Protein AF-A0A7V0QEF3-F1 (afdb_monomer)

Sequence (158 aa):
MNNSKVIFVVVLVLTLLVGGSVGYLIGERISSLPQKHFHFERQMQPGHNLRAKAARHLAGKAFQKRLQERQVKETKVFLRLLSKRCNLTPEQEKKVKEILQSKRNQVQEIREDIRRRMQLVKNQTLTEIANVLTEEQKEQFNELRKELVKRQKPKGYF

Nearest PDB structures (foldseek):
  6o35-assembly1_A  TM=5.313E-01  e=6.950E+00  synthetic construct

Foldseek 3Di:
DDPVVVVVVVVVVVCVLVVVVCVVVVPVPPPPDDDPDDDDDDPDDPDPPPVVVVVVVVVVVVVVVVVVVVLVVVLVVVLVVCCVVVVDDPVRSVVVSVVSVVVVVVSVVVVVVVVVVVVVVVVVVLVVVLVVDDPVVNVVSVVVVVVVVVVPPPPDPD

Solvent-accessible surface area (backbone atoms only — not comparable to full-atom values): 9419 Å² total; per-residue (Å²): 132,68,66,66,62,54,53,51,53,54,52,50,52,50,50,58,69,55,46,73,59,52,64,69,72,63,58,81,77,76,72,84,68,85,81,79,84,75,90,74,91,72,87,76,74,97,78,66,65,65,66,54,51,52,51,50,53,51,49,50,52,51,49,52,49,49,52,51,51,49,51,52,51,52,51,53,53,49,51,52,51,48,35,68,75,66,66,49,49,75,69,53,48,52,53,51,50,53,51,53,54,52,52,49,53,54,54,51,52,51,51,55,50,50,52,53,52,52,51,50,52,52,52,50,51,55,49,57,55,49,71,77,43,54,75,75,51,38,52,55,50,53,50,51,52,55,49,53,58,58,66,67,49,75,79,80,89,121

Secondary structure (DSSP, 8-state):
--HHHHHHHHHHHHHHHHGGGGGGTSGGGS--S------------TT-HHHHHHHHHHHHHHHHHHHHHHHHHHHHHHHHHHHHHHT--HHHHHHHHHHHHHHHHHHHHHHHHHHHHHHHHHHHHHHHHHHTS-HHHHHHHHHHHHHHHHHTSPP---

Mean predicted aligned error: 13.91 Å

Radius of gyration: 22.9 Å; Cα contacts (8 Å, |Δi|>4): 13; chains: 1; bounding box: 47×44×61 Å

Structure (mmCIF, N/CA/C/O backbone):
data_AF-A0A7V0QEF3-F1
#
_entry.id   AF-A0A7V0QEF3-F1
#
loop_
_atom_site.group_PDB
_atom_site.id
_atom_site.type_symbol
_atom_site.label_atom_id
_atom_site.label_alt_id
_atom_site.label_comp_id
_atom_site.label_asym_id
_atom_site.label_entity_id
_atom_site.label_seq_id
_atom_site.pdbx_PDB_ins_code
_atom_site.Cartn_x
_atom_site.Cartn_y
_atom_site.Cartn_z
_atom_site.occupancy
_atom_site.B_iso_or_equiv
_atom_site.auth_seq_id
_atom_site.auth_comp_id
_atom_site.auth_asym_id
_atom_site.auth_atom_id
_atom_site.pdbx_PDB_model_num
ATOM 1 N N . MET A 1 1 ? 9.347 -22.165 -30.326 1.00 46.75 1 MET A N 1
ATOM 2 C CA . MET A 1 1 ? 9.783 -21.258 -29.235 1.00 46.75 1 MET A CA 1
ATOM 3 C C . MET A 1 1 ? 8.716 -21.264 -28.153 1.00 46.75 1 MET A C 1
ATOM 5 O O . MET A 1 1 ? 7.544 -21.125 -28.462 1.00 46.75 1 MET A O 1
ATOM 9 N N . ASN A 1 2 ? 9.113 -21.559 -26.916 1.00 43.22 2 ASN A N 1
ATOM 10 C CA . ASN A 1 2 ? 8.234 -22.153 -25.907 1.00 43.22 2 ASN A CA 1
ATOM 11 C C . ASN A 1 2 ? 7.416 -21.096 -25.153 1.00 43.22 2 ASN A C 1
ATOM 13 O O . ASN A 1 2 ? 7.951 -20.409 -24.280 1.00 43.22 2 ASN A O 1
ATOM 17 N N . ASN A 1 3 ? 6.108 -21.043 -25.418 1.00 42.22 3 ASN A N 1
ATOM 18 C CA . ASN A 1 3 ? 5.143 -20.210 -24.687 1.00 42.22 3 ASN A CA 1
ATOM 19 C C . ASN A 1 3 ? 5.147 -20.482 -23.170 1.00 42.22 3 ASN A C 1
ATOM 21 O O . ASN A 1 3 ? 4.853 -19.585 -22.384 1.00 42.22 3 ASN A O 1
ATOM 25 N N . SER A 1 4 ? 5.579 -21.673 -22.733 1.00 49.28 4 SER A N 1
ATOM 26 C CA . SER A 1 4 ? 5.700 -22.004 -21.306 1.00 49.28 4 SER A CA 1
ATOM 27 C C . SER A 1 4 ? 6.726 -21.141 -20.567 1.00 49.28 4 SER A C 1
ATOM 29 O O . SER A 1 4 ? 6.501 -20.784 -19.414 1.00 49.28 4 SER A O 1
ATOM 31 N N . LYS A 1 5 ? 7.817 -20.725 -21.228 1.00 48.94 5 LYS A N 1
ATOM 32 C CA . LYS A 1 5 ? 8.838 -19.862 -20.611 1.00 48.94 5 LYS A CA 1
ATOM 33 C C . LYS A 1 5 ? 8.323 -18.433 -20.416 1.00 48.94 5 LYS A C 1
ATOM 35 O O . LYS A 1 5 ? 8.644 -17.803 -19.416 1.00 48.94 5 LYS A O 1
ATOM 40 N N . VAL A 1 6 ? 7.484 -17.946 -21.333 1.00 47.84 6 VAL A N 1
ATOM 41 C CA . VAL A 1 6 ? 6.867 -16.612 -21.244 1.00 47.84 6 VAL A CA 1
ATOM 42 C C . VAL A 1 6 ? 5.789 -16.586 -20.158 1.00 47.84 6 VAL A C 1
ATOM 44 O O . VAL A 1 6 ? 5.778 -15.672 -19.339 1.00 47.84 6 VAL A O 1
ATOM 47 N N . ILE A 1 7 ? 4.950 -17.625 -20.078 1.00 55.91 7 ILE A N 1
ATOM 48 C CA . ILE A 1 7 ? 3.926 -17.759 -19.029 1.00 55.91 7 ILE A CA 1
ATOM 49 C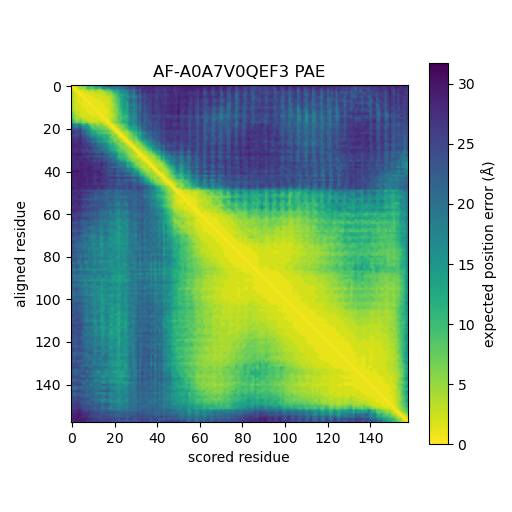 C . ILE A 1 7 ? 4.576 -17.837 -17.641 1.00 55.91 7 ILE A C 1
ATOM 51 O O . ILE A 1 7 ? 4.133 -17.152 -16.722 1.00 55.91 7 ILE A O 1
ATOM 55 N N . PHE A 1 8 ? 5.673 -18.586 -17.491 1.00 59.97 8 PHE A N 1
ATOM 56 C CA . PHE A 1 8 ? 6.381 -18.692 -16.213 1.00 59.97 8 PHE A CA 1
ATOM 57 C C . PHE A 1 8 ? 6.960 -17.346 -15.751 1.00 59.97 8 PHE A C 1
ATOM 59 O O . PHE A 1 8 ? 6.846 -16.990 -14.581 1.00 59.97 8 PHE A O 1
ATOM 66 N N . VAL A 1 9 ? 7.520 -16.553 -16.672 1.00 59.91 9 VAL A N 1
ATOM 67 C CA . VAL A 1 9 ? 8.040 -15.210 -16.364 1.00 59.91 9 VAL A CA 1
ATOM 68 C C . VAL A 1 9 ? 6.907 -14.242 -16.003 1.00 59.91 9 VAL A C 1
ATOM 70 O O . VAL A 1 9 ? 7.054 -13.464 -15.064 1.00 59.91 9 VAL A O 1
ATOM 73 N N . VAL A 1 10 ? 5.757 -14.314 -16.679 1.00 58.78 10 VAL A N 1
ATOM 74 C CA . VAL A 1 10 ? 4.583 -13.476 -16.371 1.00 58.78 10 VAL A CA 1
ATOM 75 C C . VAL A 1 10 ? 3.995 -13.817 -14.997 1.00 58.78 10 VAL A C 1
ATOM 77 O O . VAL A 1 10 ? 3.714 -12.908 -14.215 1.00 58.78 10 VAL A O 1
ATOM 80 N N . VAL A 1 11 ? 3.876 -15.105 -14.660 1.00 62.94 11 VAL A N 1
ATOM 81 C CA . VAL A 1 11 ? 3.389 -15.564 -13.348 1.00 62.94 11 VAL A CA 1
ATOM 82 C C . VAL A 1 11 ? 4.365 -15.196 -12.227 1.00 62.94 11 VAL A C 1
ATOM 84 O O . VAL A 1 11 ? 3.925 -14.741 -11.176 1.00 62.94 11 VAL A O 1
ATOM 87 N N . LEU A 1 12 ? 5.679 -15.307 -12.452 1.00 59.47 12 LEU A N 1
ATOM 88 C CA . LEU A 1 12 ? 6.709 -14.903 -11.485 1.00 59.47 12 LEU A CA 1
ATOM 89 C C . LEU A 1 12 ? 6.692 -13.386 -11.217 1.00 59.47 12 LEU A C 1
ATOM 91 O O . LEU A 1 12 ? 6.853 -12.933 -10.086 1.00 59.47 12 LEU A O 1
ATOM 95 N N . VAL A 1 13 ? 6.471 -12.577 -12.257 1.00 63.28 13 VAL A N 1
ATOM 96 C CA . VAL A 1 13 ? 6.348 -11.118 -12.118 1.00 63.28 13 VAL A CA 1
ATOM 97 C C . VAL A 1 13 ? 5.050 -10.748 -11.393 1.00 63.28 13 VAL A C 1
ATOM 99 O O . VAL A 1 13 ? 5.062 -9.864 -10.537 1.00 63.28 13 VAL A O 1
ATOM 102 N N . LEU A 1 14 ? 3.947 -11.456 -11.655 1.00 50.38 14 LEU A N 1
ATOM 103 C CA . LEU A 1 14 ? 2.681 -11.285 -10.934 1.00 50.38 14 LEU A CA 1
ATOM 104 C C . LEU A 1 14 ? 2.797 -11.670 -9.453 1.00 50.38 14 LEU A C 1
ATOM 106 O O . LEU A 1 14 ? 2.332 -10.919 -8.598 1.00 50.38 14 LEU A O 1
ATOM 110 N N . THR A 1 15 ? 3.468 -12.775 -9.121 1.00 54.72 15 THR A N 1
ATOM 111 C CA . THR A 1 15 ? 3.676 -13.184 -7.723 1.00 54.72 15 THR A CA 1
ATOM 112 C C . THR A 1 15 ? 4.646 -12.278 -6.976 1.00 54.72 15 THR A C 1
ATOM 114 O O . THR A 1 15 ? 4.460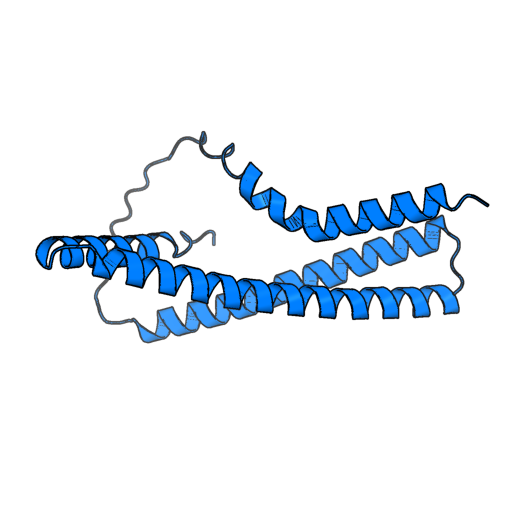 -12.084 -5.782 1.00 54.72 15 THR A O 1
ATOM 117 N N . LEU A 1 16 ? 5.614 -11.636 -7.635 1.00 54.09 16 LEU A N 1
ATOM 118 C CA . LEU A 1 16 ? 6.453 -10.608 -7.001 1.00 54.09 16 LEU A CA 1
ATOM 119 C C . LEU A 1 16 ? 5.715 -9.269 -6.812 1.00 54.09 16 LEU A C 1
ATOM 121 O O . LEU A 1 16 ? 5.934 -8.580 -5.815 1.00 54.09 16 LEU A O 1
ATOM 125 N N . LEU A 1 17 ? 4.798 -8.914 -7.719 1.00 48.84 17 LEU A N 1
ATOM 126 C CA . LEU A 1 17 ? 3.966 -7.709 -7.600 1.00 48.84 17 LEU A CA 1
ATOM 127 C C . LEU A 1 17 ? 2.880 -7.844 -6.522 1.00 48.84 17 LEU A C 1
ATOM 129 O O . LEU A 1 17 ? 2.588 -6.870 -5.824 1.00 48.84 17 LEU A O 1
ATOM 133 N N . VAL A 1 18 ? 2.328 -9.048 -6.351 1.00 52.09 18 VAL A N 1
ATOM 134 C CA . VAL A 1 18 ? 1.356 -9.382 -5.296 1.00 52.09 18 VAL A CA 1
ATOM 135 C C . VAL A 1 18 ? 2.059 -9.789 -3.987 1.00 52.09 18 VAL A C 1
ATOM 137 O O . VAL A 1 18 ? 1.566 -9.494 -2.900 1.00 52.09 18 VAL A O 1
ATOM 140 N N . GLY A 1 19 ? 3.259 -10.370 -4.055 1.00 40.59 19 GLY A N 1
ATOM 141 C CA . GLY A 1 19 ? 4.057 -10.857 -2.920 1.00 40.59 19 GLY A CA 1
ATOM 142 C C . GLY A 1 19 ? 4.593 -9.779 -1.972 1.00 40.59 19 GLY A C 1
ATOM 143 O O . GLY A 1 19 ? 4.999 -10.096 -0.856 1.00 40.59 19 GLY A O 1
ATOM 144 N N . GLY A 1 20 ? 4.484 -8.494 -2.329 1.00 43.62 20 GLY A N 1
ATOM 145 C CA . GLY A 1 20 ? 4.630 -7.382 -1.378 1.00 43.62 20 GLY A CA 1
ATOM 146 C C . GLY A 1 20 ? 3.564 -7.355 -0.267 1.00 43.62 20 GLY A C 1
ATOM 147 O O . GLY A 1 20 ? 3.697 -6.582 0.678 1.00 43.62 20 GLY A O 1
ATOM 148 N N . SER A 1 21 ? 2.532 -8.200 -0.365 1.00 46.50 21 SER A N 1
ATOM 149 C CA . SER A 1 21 ? 1.459 -8.355 0.629 1.00 46.50 21 SER A CA 1
ATOM 150 C C . SER A 1 21 ? 1.763 -9.445 1.666 1.00 46.50 21 SER A C 1
ATOM 152 O O . SER A 1 21 ? 1.291 -9.368 2.795 1.00 46.50 21 SER A O 1
ATOM 154 N N . VAL A 1 22 ? 2.592 -10.441 1.324 1.00 43.69 22 VAL A N 1
ATOM 155 C CA . VAL A 1 22 ? 2.909 -11.568 2.227 1.00 43.69 22 VAL A CA 1
ATOM 156 C C . VAL A 1 22 ? 3.954 -11.182 3.281 1.00 43.69 22 VAL A C 1
ATOM 158 O O . VAL A 1 22 ? 4.010 -11.780 4.352 1.00 43.69 22 VAL A O 1
ATOM 161 N N . GLY A 1 23 ? 4.699 -10.091 3.067 1.00 42.97 23 GLY A N 1
ATOM 162 C CA . GLY A 1 23 ? 5.538 -9.486 4.109 1.00 42.97 23 GLY A CA 1
ATOM 163 C C . GLY A 1 23 ? 4.763 -9.029 5.356 1.00 42.97 23 GLY A C 1
ATOM 164 O O . GLY A 1 23 ? 5.384 -8.787 6.386 1.00 42.97 23 GLY A O 1
ATOM 165 N N . TYR A 1 24 ? 3.427 -8.947 5.297 1.00 46.25 24 TYR A N 1
ATOM 166 C CA . TYR A 1 24 ? 2.584 -8.677 6.466 1.00 46.25 24 TYR A CA 1
ATOM 167 C C . TYR A 1 24 ? 2.239 -9.941 7.277 1.00 46.25 24 TYR A C 1
ATOM 169 O O . TYR A 1 24 ? 1.894 -9.826 8.446 1.00 46.25 24 TYR A O 1
ATOM 177 N N . LEU A 1 25 ? 2.387 -11.140 6.698 1.00 43.62 25 LEU A N 1
ATOM 178 C CA . LEU A 1 25 ? 2.139 -12.418 7.384 1.00 43.62 25 LEU A CA 1
ATOM 179 C C . LEU A 1 25 ? 3.422 -13.063 7.943 1.00 43.62 25 LEU A C 1
ATOM 181 O O . LEU A 1 25 ? 3.344 -13.946 8.785 1.00 43.62 25 LEU A O 1
ATOM 185 N N . ILE A 1 26 ? 4.610 -12.587 7.549 1.00 40.88 26 ILE A N 1
ATOM 186 C CA . ILE A 1 26 ? 5.908 -13.026 8.116 1.00 40.88 26 ILE A CA 1
ATOM 187 C C . ILE A 1 26 ? 6.399 -12.062 9.226 1.00 40.88 26 ILE A C 1
ATOM 189 O O . ILE A 1 26 ? 7.474 -12.231 9.797 1.00 40.88 26 ILE A O 1
ATOM 193 N N . GLY A 1 27 ? 5.594 -11.062 9.605 1.00 39.19 27 GLY A N 1
ATOM 194 C CA . GLY A 1 27 ? 5.884 -10.169 10.736 1.00 39.19 27 GLY A CA 1
ATOM 195 C C . GLY A 1 27 ? 5.739 -10.820 12.118 1.00 39.19 27 GLY A C 1
ATOM 196 O O . GLY A 1 27 ? 6.187 -10.249 13.108 1.00 39.19 27 GLY A O 1
ATOM 197 N N . GLU A 1 28 ? 5.159 -12.020 12.201 1.00 45.47 28 GLU A N 1
ATOM 198 C CA . GLU A 1 28 ? 4.897 -12.711 13.472 1.00 45.47 28 GLU A CA 1
ATOM 199 C C . GLU A 1 28 ? 6.106 -13.478 14.037 1.00 45.47 28 GLU A C 1
ATOM 201 O O . GLU A 1 28 ? 6.042 -13.996 15.148 1.00 45.47 28 GLU A O 1
ATOM 206 N N . ARG A 1 29 ? 7.246 -13.511 13.326 1.00 43.44 29 ARG A N 1
ATOM 207 C CA . ARG A 1 29 ? 8.467 -14.212 13.779 1.00 43.44 29 ARG A CA 1
ATOM 208 C C . ARG A 1 29 ? 9.610 -13.308 14.263 1.00 43.44 29 ARG A C 1
ATOM 210 O O . ARG A 1 29 ? 10.687 -13.818 14.550 1.00 43.44 29 ARG A O 1
ATOM 217 N N . ILE A 1 30 ? 9.393 -11.992 14.384 1.00 41.97 30 ILE A N 1
ATOM 218 C CA . ILE A 1 30 ? 10.374 -11.022 14.930 1.00 41.97 30 ILE A CA 1
ATOM 219 C C . ILE A 1 30 ? 9.820 -10.358 16.209 1.00 41.97 30 ILE A C 1
ATOM 221 O O . ILE A 1 30 ? 9.946 -9.157 16.427 1.00 41.97 30 ILE A O 1
ATOM 225 N N . SER A 1 31 ? 9.154 -11.131 17.068 1.00 49.41 31 SER A N 1
ATOM 226 C CA . SER A 1 31 ? 8.682 -10.687 18.392 1.00 49.41 31 SER A CA 1
ATOM 227 C C . SER A 1 31 ? 9.488 -11.279 19.557 1.00 49.41 31 SER A C 1
ATOM 229 O O . SER A 1 31 ? 9.238 -10.924 20.704 1.00 49.41 31 SER A O 1
ATOM 231 N N . SER A 1 32 ? 10.507 -12.107 19.294 1.00 46.22 32 SER A N 1
ATOM 232 C CA . SER A 1 32 ? 11.348 -12.722 20.334 1.00 46.22 32 SER A CA 1
ATOM 233 C C . SER A 1 32 ? 12.611 -11.926 20.697 1.00 46.22 32 SER A C 1
ATOM 235 O O . SER A 1 32 ? 13.528 -12.482 21.299 1.00 46.22 32 SER A O 1
ATOM 237 N N . LEU A 1 33 ? 12.707 -10.639 20.340 1.00 44.53 33 LEU A N 1
ATOM 238 C CA . LEU A 1 33 ? 13.818 -9.800 20.804 1.00 44.53 33 LEU A CA 1
ATOM 239 C C . LEU A 1 33 ? 13.520 -9.261 22.215 1.00 44.53 33 LEU A C 1
ATOM 241 O O . LEU A 1 33 ? 12.432 -8.723 22.437 1.00 44.53 33 LEU A O 1
ATOM 245 N N . PRO A 1 34 ? 14.467 -9.369 23.166 1.00 46.00 34 PRO A N 1
ATOM 246 C CA . PRO A 1 34 ? 14.260 -8.941 24.543 1.00 46.00 34 PRO A CA 1
ATOM 247 C C . PRO A 1 34 ? 13.972 -7.437 24.601 1.00 46.00 34 PRO A C 1
ATOM 249 O O . PRO A 1 34 ? 14.778 -6.608 24.167 1.00 46.00 34 PRO A O 1
ATOM 252 N N . GLN A 1 35 ? 12.809 -7.081 25.150 1.00 41.75 35 GLN A N 1
ATOM 253 C CA . GLN A 1 35 ? 12.457 -5.696 25.436 1.00 41.75 35 GLN A CA 1
ATOM 254 C C . GLN A 1 35 ? 13.370 -5.168 26.546 1.00 41.75 35 GLN A C 1
ATOM 256 O O . GLN A 1 35 ? 13.152 -5.431 27.725 1.00 41.75 35 GLN A O 1
ATOM 261 N N . LYS A 1 36 ? 14.388 -4.382 26.188 1.00 52.16 36 LYS A N 1
ATOM 262 C CA . LYS A 1 36 ? 15.029 -3.492 27.159 1.00 52.16 36 LYS A CA 1
ATOM 263 C C . LYS A 1 36 ? 14.021 -2.396 27.516 1.00 52.16 36 LYS A C 1
ATOM 265 O O . LYS A 1 36 ? 13.742 -1.518 26.699 1.00 52.16 36 LYS A O 1
ATOM 270 N N . HIS A 1 37 ? 13.447 -2.481 28.714 1.00 37.50 37 HIS A N 1
ATOM 271 C CA . HIS A 1 37 ? 12.599 -1.441 29.289 1.00 37.50 37 HIS A CA 1
ATOM 272 C C . HIS A 1 37 ? 13.415 -0.159 29.490 1.00 37.50 37 HIS A C 1
ATOM 274 O O . HIS A 1 37 ? 14.159 -0.025 30.453 1.00 37.50 37 HIS A O 1
ATOM 280 N N . PHE A 1 38 ? 13.264 0.798 28.578 1.00 47.50 38 PHE A N 1
ATOM 281 C CA . PHE A 1 38 ? 13.608 2.189 28.849 1.00 47.50 38 PHE A CA 1
ATOM 282 C C . PHE A 1 38 ?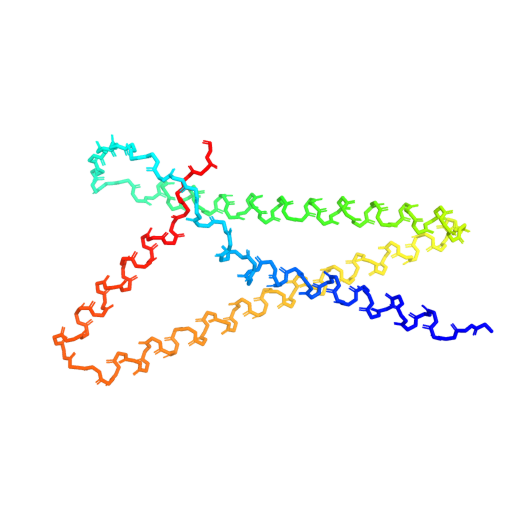 12.361 2.889 29.389 1.00 47.50 38 PHE A C 1
ATOM 284 O O . PHE A 1 38 ? 11.413 3.151 28.645 1.00 47.50 38 PHE A O 1
ATOM 291 N N . HIS A 1 39 ? 12.359 3.176 30.691 1.00 41.78 39 HIS A N 1
ATOM 292 C CA . HIS A 1 39 ? 11.417 4.113 31.293 1.00 41.78 39 HIS A CA 1
ATOM 293 C C . HIS A 1 39 ? 11.778 5.519 30.820 1.00 41.78 39 HIS A C 1
ATOM 295 O O . HIS A 1 39 ? 12.777 6.097 31.233 1.00 41.78 39 HIS A O 1
ATOM 301 N N . PHE A 1 40 ? 10.969 6.055 29.914 1.00 51.53 40 PHE A N 1
ATOM 302 C CA . PHE A 1 40 ? 11.036 7.453 29.528 1.00 51.53 40 PHE A CA 1
ATOM 303 C C . PHE A 1 40 ? 9.663 8.079 29.766 1.00 51.53 40 PHE A C 1
ATOM 305 O O . PHE A 1 40 ? 8.823 8.166 28.868 1.00 51.53 40 PHE A O 1
ATOM 312 N N . GLU A 1 41 ? 9.418 8.467 31.016 1.00 43.34 41 GLU A N 1
ATOM 313 C CA . GLU A 1 41 ? 8.280 9.301 31.391 1.00 43.34 41 GLU A CA 1
ATOM 314 C C . GLU A 1 41 ? 8.490 10.714 30.840 1.00 43.34 41 GLU A C 1
ATOM 316 O O . GLU A 1 41 ? 9.076 11.586 31.475 1.00 43.34 41 GLU A O 1
ATOM 321 N N . ARG A 1 42 ? 7.997 10.965 29.624 1.00 47.81 42 ARG A N 1
ATOM 322 C CA . ARG A 1 42 ? 7.701 12.333 29.189 1.00 47.81 42 ARG A CA 1
ATOM 323 C C . ARG A 1 42 ? 6.230 12.606 29.464 1.00 47.81 42 ARG A C 1
ATOM 325 O O . ARG A 1 42 ? 5.365 12.155 28.712 1.00 47.81 42 ARG A O 1
ATOM 332 N N . GLN A 1 43 ? 5.967 13.381 30.513 1.00 46.00 43 GLN A N 1
ATOM 333 C CA . GLN A 1 43 ? 4.698 14.077 30.707 1.00 46.00 43 GLN A CA 1
ATOM 334 C C . GLN A 1 43 ? 4.405 14.910 29.447 1.00 46.00 43 GLN A C 1
ATOM 336 O O . GLN A 1 43 ? 5.063 15.913 29.175 1.00 46.00 43 GLN A O 1
ATOM 341 N N . MET A 1 44 ? 3.465 14.462 28.612 1.00 49.03 44 MET A N 1
ATOM 342 C CA . MET A 1 44 ? 3.003 15.246 27.467 1.00 49.03 44 MET A CA 1
ATOM 343 C C . MET A 1 44 ? 1.894 16.188 27.926 1.00 49.03 44 MET A C 1
ATOM 345 O O . MET A 1 44 ? 0.775 15.749 28.178 1.00 49.03 44 MET A O 1
ATOM 349 N N . GLN A 1 45 ? 2.197 17.484 27.986 1.00 50.81 45 GLN A N 1
ATOM 350 C CA . GLN A 1 45 ? 1.186 18.518 28.186 1.00 50.81 45 GLN A CA 1
ATOM 351 C C . GLN A 1 45 ? 0.205 18.562 26.990 1.00 50.81 45 GLN A C 1
ATOM 353 O O . GLN A 1 45 ? 0.639 18.574 25.827 1.00 50.81 45 GLN A O 1
ATOM 358 N N . PRO A 1 46 ? -1.117 18.600 27.234 1.00 50.38 46 PRO A N 1
ATOM 359 C CA . PRO A 1 46 ? -2.146 18.598 26.199 1.00 50.38 46 PRO A CA 1
ATOM 360 C C . PRO A 1 46 ? -2.296 19.995 25.567 1.00 50.38 46 PRO A C 1
ATOM 362 O O . PRO A 1 46 ? -3.259 20.701 25.825 1.00 50.38 46 PRO A O 1
ATOM 365 N N . GLY A 1 47 ? -1.341 20.410 24.725 1.00 53.75 47 GLY A N 1
ATOM 366 C CA . GLY A 1 47 ? -1.394 21.718 24.039 1.00 53.75 47 GLY A CA 1
ATOM 367 C C . GLY A 1 47 ? -0.858 21.755 22.600 1.00 53.75 47 GLY A C 1
ATOM 368 O O . GLY A 1 47 ? -1.207 22.642 21.827 1.00 53.75 47 GLY A O 1
ATOM 369 N N . HIS A 1 48 ? -0.067 20.767 22.162 1.00 55.22 48 HIS A N 1
ATOM 370 C CA . HIS A 1 48 ? 0.672 20.830 20.885 1.00 55.22 48 HIS A CA 1
ATOM 371 C C . HIS A 1 48 ? 0.164 19.866 19.796 1.00 55.22 48 HIS A C 1
ATOM 373 O O . HIS A 1 48 ? 0.924 19.138 19.152 1.00 55.22 48 HIS A O 1
ATOM 379 N N . ASN A 1 49 ? -1.144 19.870 19.534 1.00 65.19 49 ASN A N 1
ATOM 380 C CA . ASN A 1 49 ? -1.761 18.913 18.605 1.00 65.19 49 ASN A CA 1
ATOM 381 C C . ASN A 1 49 ? -1.585 19.264 17.115 1.00 65.19 49 ASN A C 1
ATOM 383 O O . ASN A 1 49 ? -1.584 18.365 16.269 1.00 65.19 49 ASN A O 1
ATOM 387 N N . LEU A 1 50 ? -1.402 20.543 16.771 1.00 63.34 50 LEU A N 1
ATOM 388 C CA . LEU A 1 50 ? -1.324 20.993 15.373 1.00 63.34 50 LEU A CA 1
ATOM 389 C C . LEU A 1 50 ? 0.027 20.656 14.723 1.00 63.34 50 LEU A C 1
ATOM 391 O O . LEU A 1 50 ? 0.068 20.066 13.641 1.00 63.34 50 LEU A O 1
ATOM 395 N N . ARG A 1 51 ? 1.137 20.917 15.424 1.00 66.38 51 ARG A N 1
ATOM 396 C CA . ARG A 1 51 ? 2.499 20.639 14.931 1.00 66.38 51 ARG A CA 1
ATOM 397 C C . ARG A 1 51 ? 2.739 19.136 14.742 1.00 66.38 51 ARG A C 1
ATOM 399 O O . ARG A 1 51 ? 3.306 18.716 13.736 1.00 66.38 51 ARG A O 1
ATOM 406 N N . ALA A 1 52 ? 2.209 18.311 15.650 1.00 67.94 52 ALA A N 1
ATOM 407 C CA . ALA A 1 52 ? 2.275 16.854 15.547 1.00 67.94 52 ALA A CA 1
ATOM 408 C C . ALA A 1 52 ? 1.435 16.290 14.383 1.00 67.94 52 ALA A C 1
ATOM 410 O O . ALA A 1 52 ? 1.848 15.319 13.747 1.00 67.94 52 ALA A O 1
ATOM 411 N N . LYS A 1 53 ? 0.267 16.876 14.078 1.00 68.00 53 LYS A N 1
ATOM 412 C CA . LYS A 1 53 ? -0.544 16.482 12.909 1.00 68.00 53 LYS A CA 1
ATOM 413 C C . LYS A 1 53 ? 0.163 16.829 11.595 1.00 68.00 53 LYS A C 1
ATOM 415 O O . LYS A 1 53 ? 0.270 15.961 10.729 1.00 68.00 53 LYS A O 1
ATOM 420 N N . ALA A 1 54 ? 0.704 18.044 11.479 1.00 68.88 54 ALA A N 1
ATOM 421 C CA . ALA A 1 54 ? 1.469 18.470 10.306 1.00 68.88 54 ALA A CA 1
ATOM 422 C C . ALA A 1 54 ? 2.695 17.569 10.068 1.00 68.88 54 ALA A C 1
ATOM 424 O O . ALA A 1 54 ? 2.895 17.082 8.956 1.00 68.88 54 ALA A O 1
ATOM 425 N N . ALA A 1 55 ? 3.450 17.251 11.125 1.00 70.50 55 ALA A N 1
ATOM 426 C CA . ALA A 1 55 ? 4.603 16.355 11.044 1.00 70.50 55 ALA A CA 1
ATOM 427 C C . ALA A 1 55 ? 4.236 14.946 10.540 1.00 70.50 55 ALA A C 1
ATOM 429 O O . ALA A 1 55 ? 4.949 14.391 9.709 1.00 70.50 55 ALA A O 1
ATOM 430 N N . ARG A 1 56 ? 3.101 14.373 10.969 1.00 68.38 56 ARG A N 1
ATOM 431 C CA . ARG A 1 56 ? 2.643 13.058 10.473 1.00 68.38 56 ARG A CA 1
ATOM 432 C C . ARG A 1 56 ? 2.231 13.092 9.008 1.00 68.38 56 ARG A C 1
ATOM 434 O O . ARG A 1 56 ? 2.527 12.155 8.274 1.00 68.38 56 ARG A O 1
ATOM 441 N N . HIS A 1 57 ? 1.561 14.156 8.578 1.00 68.62 57 HIS A N 1
ATOM 442 C CA . HIS A 1 57 ? 1.181 14.316 7.179 1.00 68.62 57 HIS A CA 1
ATOM 443 C C . HIS A 1 57 ? 2.417 14.457 6.277 1.00 68.62 57 HIS A C 1
ATOM 445 O O . HIS A 1 57 ? 2.513 13.792 5.245 1.00 68.62 57 HIS A O 1
ATOM 451 N N . LEU A 1 58 ? 3.407 15.246 6.709 1.00 69.12 58 LEU A N 1
ATOM 452 C CA . LEU A 1 58 ? 4.698 15.364 6.029 1.00 69.12 58 LEU A CA 1
ATOM 453 C C . LEU A 1 58 ? 5.459 14.031 6.013 1.00 69.12 58 LEU A C 1
ATOM 455 O O . LEU A 1 58 ? 5.975 13.644 4.968 1.00 69.12 58 LEU A O 1
ATOM 459 N N . ALA A 1 59 ? 5.468 13.288 7.124 1.00 74.44 59 ALA A N 1
ATOM 460 C CA . ALA A 1 59 ? 6.080 11.963 7.198 1.00 74.44 59 ALA A CA 1
ATOM 461 C C . ALA A 1 59 ? 5.397 10.950 6.263 1.00 74.44 59 ALA A C 1
ATOM 463 O O . ALA A 1 59 ? 6.082 10.181 5.594 1.00 74.44 59 ALA A O 1
ATOM 464 N N . GLY A 1 60 ? 4.065 10.985 6.150 1.00 75.25 60 GLY A N 1
ATOM 465 C CA . GLY A 1 60 ? 3.312 10.156 5.204 1.00 75.25 60 GLY A CA 1
ATOM 466 C C . GLY A 1 60 ? 3.670 10.460 3.748 1.00 75.25 60 GLY A C 1
ATOM 467 O O . GLY A 1 60 ? 3.955 9.540 2.980 1.00 75.25 60 GLY A O 1
ATOM 468 N N . LYS A 1 61 ? 3.749 11.748 3.386 1.00 75.00 61 LYS A N 1
ATOM 469 C CA . LYS A 1 61 ? 4.193 12.188 2.053 1.00 75.00 61 LYS A CA 1
ATOM 470 C C . LYS A 1 61 ? 5.641 11.787 1.766 1.00 75.00 61 LYS A C 1
ATOM 472 O O . LYS A 1 61 ? 5.934 11.277 0.689 1.00 75.00 61 LYS A O 1
ATOM 477 N N . ALA A 1 62 ? 6.542 11.966 2.731 1.00 76.88 62 ALA A N 1
ATOM 478 C CA . ALA A 1 62 ? 7.943 11.570 2.601 1.00 76.88 62 ALA A CA 1
ATOM 479 C C . ALA A 1 62 ? 8.095 10.048 2.451 1.00 76.88 62 ALA A C 1
ATOM 481 O O . ALA A 1 6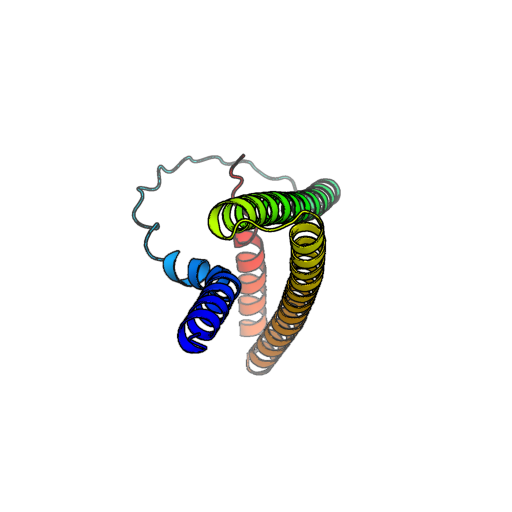2 ? 8.892 9.583 1.640 1.00 76.88 62 ALA A O 1
ATOM 482 N N . PHE A 1 63 ? 7.304 9.265 3.184 1.00 76.56 63 PHE A N 1
ATOM 483 C CA . PHE A 1 63 ? 7.275 7.811 3.060 1.00 76.56 63 PHE A CA 1
ATOM 484 C C . PHE A 1 63 ? 6.761 7.361 1.687 1.00 76.56 63 PHE A C 1
ATOM 486 O O . PHE A 1 63 ? 7.411 6.544 1.036 1.00 76.56 63 PHE A O 1
ATOM 493 N N . GLN A 1 64 ? 5.655 7.933 1.196 1.00 74.56 64 GLN A N 1
ATOM 494 C CA . GLN A 1 64 ? 5.166 7.665 -0.163 1.00 74.56 64 GLN A CA 1
ATOM 495 C C . GLN A 1 64 ? 6.210 8.030 -1.221 1.00 74.56 64 GLN A C 1
ATOM 497 O O . GLN A 1 64 ? 6.468 7.232 -2.122 1.00 74.56 64 GLN A O 1
ATOM 502 N N . LYS A 1 65 ? 6.876 9.181 -1.076 1.00 80.38 65 LYS A N 1
ATOM 503 C CA . LYS A 1 65 ? 7.979 9.584 -1.955 1.00 80.38 65 LYS A CA 1
ATOM 504 C C . LYS A 1 65 ? 9.119 8.560 -1.934 1.00 80.38 65 LYS A C 1
ATOM 506 O O . LYS A 1 65 ? 9.553 8.125 -2.995 1.00 80.38 65 LYS A O 1
ATOM 511 N N . ARG A 1 66 ? 9.548 8.091 -0.756 1.00 80.56 66 ARG A N 1
ATOM 512 C CA . ARG A 1 66 ? 10.581 7.042 -0.626 1.00 80.56 66 ARG A CA 1
ATOM 513 C C . ARG A 1 66 ? 10.165 5.723 -1.279 1.00 80.56 66 ARG A C 1
ATOM 515 O O . ARG A 1 66 ? 10.987 5.085 -1.932 1.00 80.56 66 ARG A O 1
ATOM 522 N N . LEU A 1 67 ? 8.904 5.311 -1.138 1.00 78.50 67 LEU A N 1
ATOM 523 C CA . LEU A 1 67 ? 8.386 4.121 -1.821 1.00 78.50 67 LEU A CA 1
ATOM 524 C C . LEU A 1 67 ? 8.406 4.298 -3.338 1.00 78.50 67 LEU A C 1
ATOM 526 O O . LEU A 1 67 ? 8.820 3.389 -4.058 1.00 78.50 67 LEU A O 1
ATOM 530 N N . GLN A 1 68 ? 8.019 5.475 -3.827 1.00 80.12 68 GLN A N 1
ATOM 531 C CA . GLN A 1 68 ? 8.103 5.783 -5.246 1.00 80.12 68 GLN A CA 1
ATOM 532 C C . GLN A 1 68 ? 9.556 5.766 -5.736 1.00 80.12 68 GLN A C 1
ATOM 534 O O . GLN A 1 68 ? 9.846 5.165 -6.768 1.00 80.12 68 GLN A O 1
ATOM 539 N N . GLU A 1 69 ? 10.488 6.368 -5.007 1.00 84.50 69 GLU A N 1
ATOM 540 C CA . GLU A 1 69 ? 11.912 6.349 -5.352 1.00 84.50 69 GLU A CA 1
ATOM 541 C C . GLU A 1 69 ? 12.474 4.924 -5.375 1.00 84.50 69 GLU A C 1
ATOM 543 O O . GLU A 1 69 ? 13.195 4.557 -6.306 1.00 84.50 69 GLU A O 1
ATOM 548 N N . ARG A 1 70 ? 12.105 4.090 -4.395 1.00 83.62 70 ARG A N 1
ATOM 549 C CA . ARG A 1 70 ? 12.499 2.678 -4.344 1.00 83.62 70 ARG A CA 1
ATOM 550 C C . ARG A 1 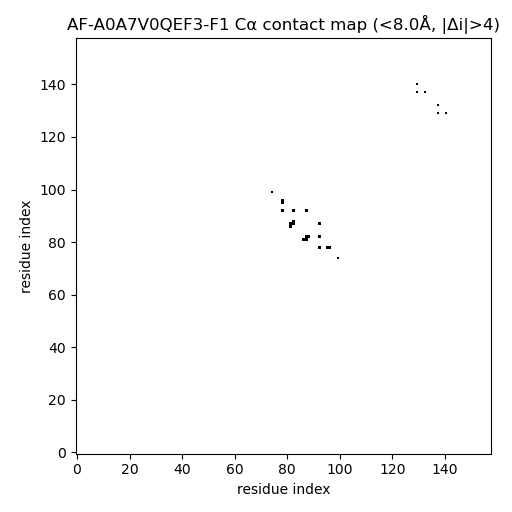70 ? 11.984 1.907 -5.557 1.00 83.62 70 ARG A C 1
ATOM 552 O O . ARG A 1 70 ? 12.770 1.232 -6.211 1.00 83.62 70 ARG A O 1
ATOM 559 N N . GLN A 1 71 ? 10.718 2.085 -5.925 1.00 80.62 71 GLN A N 1
ATOM 560 C CA . GLN A 1 71 ? 10.151 1.464 -7.125 1.00 80.62 71 GLN A CA 1
ATOM 561 C C . GLN A 1 71 ? 10.828 1.944 -8.416 1.00 80.62 71 GLN A C 1
ATOM 563 O O . GLN A 1 71 ? 11.039 1.140 -9.324 1.00 80.62 71 GLN A O 1
ATOM 568 N N . VAL A 1 72 ? 11.206 3.231 -8.518 1.00 84.69 72 VAL A N 1
ATOM 569 C CA . VAL A 1 72 ? 12.007 3.724 -9.659 1.00 84.69 72 VAL A CA 1
ATOM 570 C C . VAL A 1 72 ? 13.330 2.964 -9.723 1.00 84.69 72 VAL A C 1
ATOM 572 O O . VAL A 1 72 ? 13.723 2.512 -10.798 1.00 84.69 72 VAL A O 1
ATOM 575 N N . LYS A 1 73 ? 14.024 2.827 -8.586 1.00 88.25 73 LYS A N 1
ATOM 576 C CA . LYS A 1 73 ? 15.310 2.123 -8.512 1.00 88.25 73 LYS A CA 1
ATOM 577 C C . LYS A 1 73 ? 15.161 0.654 -8.907 1.00 88.25 73 LYS A C 1
ATOM 579 O O . LYS A 1 73 ? 15.906 0.197 -9.766 1.00 88.25 73 LYS A O 1
ATOM 584 N N . GLU A 1 74 ? 14.173 -0.047 -8.359 1.00 84.94 74 GLU A N 1
ATOM 585 C CA . GLU A 1 74 ? 13.888 -1.453 -8.680 1.00 84.94 74 GLU A CA 1
ATOM 586 C C . GLU A 1 74 ? 13.563 -1.637 -10.171 1.00 84.94 74 GLU A C 1
ATOM 588 O O . GLU A 1 74 ? 14.141 -2.506 -10.820 1.00 84.94 74 GLU A O 1
ATOM 593 N N . THR A 1 75 ? 12.745 -0.752 -10.755 1.00 88.38 75 THR A N 1
ATOM 594 C CA . THR A 1 75 ? 12.418 -0.782 -12.194 1.00 88.38 75 THR A CA 1
ATOM 595 C C . THR A 1 75 ? 13.663 -0.585 -13.060 1.00 88.38 75 THR A C 1
ATOM 597 O O . THR A 1 75 ? 13.859 -1.299 -14.040 1.00 88.38 75 THR A O 1
ATOM 600 N N . LYS A 1 76 ? 14.538 0.360 -12.690 1.00 90.88 76 LYS A N 1
ATOM 601 C CA . LYS A 1 76 ? 15.805 0.604 -13.398 1.00 90.88 76 LYS A CA 1
ATOM 602 C C . LYS A 1 76 ? 16.749 -0.595 -13.311 1.00 90.88 76 LYS A C 1
ATOM 604 O O . LYS A 1 76 ? 17.383 -0.934 -14.307 1.00 90.88 76 LYS A O 1
ATOM 609 N N . VAL A 1 77 ? 16.853 -1.226 -12.140 1.00 93.31 77 VAL A N 1
ATOM 610 C CA . VAL A 1 77 ? 17.680 -2.428 -11.944 1.00 93.31 77 VAL A CA 1
ATOM 611 C C . VAL A 1 77 ? 17.145 -3.579 -12.790 1.00 93.31 77 VAL A C 1
ATOM 613 O O . VAL A 1 77 ? 17.915 -4.207 -13.513 1.00 93.31 77 VAL A O 1
ATOM 616 N N . PHE A 1 78 ? 15.833 -3.814 -12.761 1.00 92.62 78 PHE A N 1
ATOM 617 C CA . PHE A 1 78 ? 15.201 -4.860 -13.556 1.00 92.62 78 PHE A CA 1
ATOM 618 C C . PHE A 1 78 ? 15.375 -4.629 -15.062 1.00 92.62 78 PHE A C 1
ATOM 620 O O . PHE A 1 78 ? 15.815 -5.538 -15.761 1.00 92.62 78 PHE A O 1
ATOM 627 N N . LEU A 1 79 ? 15.120 -3.411 -15.555 1.00 94.69 79 LEU A N 1
ATOM 628 C CA . LEU A 1 79 ? 15.304 -3.069 -16.969 1.00 94.69 79 LEU A CA 1
ATOM 629 C C . LEU A 1 79 ? 16.753 -3.276 -17.417 1.00 94.69 79 LEU A C 1
ATOM 631 O O . LEU A 1 79 ? 16.984 -3.857 -18.470 1.00 94.69 79 LEU A O 1
ATOM 635 N N . ARG A 1 80 ? 17.731 -2.876 -16.594 1.00 94.88 80 ARG A N 1
ATOM 636 C CA . ARG A 1 80 ? 19.157 -3.095 -16.880 1.00 94.88 80 ARG A CA 1
ATOM 637 C C . ARG A 1 80 ? 19.496 -4.581 -16.983 1.00 94.88 80 ARG A C 1
ATOM 639 O O . ARG A 1 80 ? 20.223 -4.986 -17.886 1.00 94.88 80 ARG A O 1
ATOM 646 N N . LEU A 1 81 ? 18.986 -5.393 -16.056 1.00 96.00 81 LEU A N 1
ATOM 647 C CA . LEU A 1 81 ? 19.193 -6.842 -16.076 1.00 96.00 81 LEU A CA 1
ATOM 648 C C . LEU A 1 81 ? 18.542 -7.484 -17.302 1.00 96.00 81 LEU A C 1
ATOM 650 O O . LEU A 1 81 ? 19.161 -8.338 -17.933 1.00 96.00 81 LEU A O 1
ATOM 654 N N . LEU A 1 82 ? 17.328 -7.059 -17.651 1.00 94.50 82 LEU A N 1
ATOM 655 C CA . LEU A 1 82 ? 16.600 -7.556 -18.812 1.00 94.50 82 LEU A CA 1
ATOM 656 C C . LEU A 1 82 ? 17.302 -7.166 -20.117 1.00 94.50 82 LEU A C 1
ATOM 658 O O . LEU A 1 82 ? 17.532 -8.029 -20.956 1.00 94.50 82 LEU A O 1
ATOM 662 N N . SER A 1 83 ? 17.717 -5.902 -20.245 1.00 95.94 83 SER A N 1
ATOM 663 C CA . SER A 1 83 ? 18.466 -5.391 -21.398 1.00 95.94 83 SER A CA 1
ATOM 664 C C . SER A 1 83 ? 19.752 -6.191 -21.618 1.00 95.94 83 SER A C 1
ATOM 666 O O . SER A 1 83 ? 19.964 -6.723 -22.705 1.00 95.94 83 SER A O 1
ATOM 668 N N . LYS A 1 84 ? 20.536 -6.423 -20.552 1.00 96.12 84 LYS A N 1
ATOM 669 C CA . LYS A 1 84 ? 21.778 -7.210 -20.619 1.00 96.12 84 LYS A CA 1
ATOM 670 C C . LYS A 1 84 ? 21.551 -8.692 -20.932 1.00 96.12 84 LYS A C 1
ATOM 672 O O . LYS A 1 84 ? 22.336 -9.282 -21.660 1.00 96.12 84 LYS A O 1
ATOM 677 N N . ARG A 1 85 ? 20.538 -9.331 -20.338 1.00 97.62 85 ARG A N 1
ATOM 678 C CA . ARG A 1 85 ? 20.317 -10.781 -20.511 1.00 97.62 85 ARG A CA 1
ATOM 679 C C . ARG A 1 85 ? 19.615 -11.132 -21.815 1.00 97.62 85 ARG A C 1
ATOM 681 O O . ARG A 1 85 ? 19.807 -12.233 -22.316 1.00 97.62 85 ARG A O 1
ATOM 688 N N . CYS A 1 86 ? 18.795 -10.226 -22.333 1.00 96.94 86 CYS A N 1
ATOM 689 C CA . CYS A 1 86 ? 18.023 -10.438 -23.552 1.00 96.94 86 CYS A CA 1
ATOM 690 C C . CYS A 1 86 ? 18.594 -9.685 -24.760 1.00 96.94 86 CYS A C 1
ATOM 692 O O . CYS A 1 86 ? 17.995 -9.765 -25.826 1.00 96.94 86 CYS A O 1
ATOM 694 N N . ASN A 1 87 ? 19.721 -8.977 -24.598 1.00 96.88 87 ASN A N 1
ATOM 695 C CA . ASN A 1 87 ? 20.355 -8.144 -25.625 1.00 96.88 87 ASN A CA 1
ATOM 696 C C . ASN A 1 87 ? 19.347 -7.211 -26.307 1.00 96.88 87 ASN A C 1
ATOM 698 O O . ASN A 1 87 ? 19.211 -7.204 -27.530 1.00 96.88 87 ASN A O 1
ATOM 702 N N . LEU A 1 88 ? 18.584 -6.471 -25.499 1.00 96.62 88 LEU A N 1
ATOM 703 C CA . LEU A 1 88 ? 17.545 -5.596 -26.032 1.00 96.62 88 LEU A CA 1
ATOM 704 C C . LEU A 1 88 ? 18.173 -4.474 -26.864 1.00 96.62 88 LEU A C 1
ATOM 706 O O . LEU A 1 88 ? 19.144 -3.841 -26.456 1.00 96.62 88 LEU A O 1
ATOM 710 N N . THR A 1 89 ? 17.572 -4.195 -28.017 1.00 97.69 89 THR A N 1
ATOM 711 C CA . THR A 1 89 ? 17.893 -2.992 -28.793 1.00 97.69 89 THR A CA 1
ATOM 712 C C . THR A 1 89 ? 17.426 -1.732 -28.049 1.00 97.69 89 THR A C 1
ATOM 714 O O . THR A 1 89 ? 16.497 -1.809 -27.234 1.00 97.69 89 THR A O 1
ATOM 717 N N . PRO A 1 90 ? 17.986 -0.545 -28.350 1.00 96.44 90 PRO A N 1
ATOM 718 C CA . PRO A 1 90 ? 17.555 0.708 -27.722 1.00 96.44 90 PRO A CA 1
ATOM 719 C C . PRO A 1 90 ? 16.048 0.980 -27.858 1.00 96.44 90 PRO A C 1
ATOM 721 O O . PRO A 1 90 ? 15.403 1.454 -26.921 1.00 96.44 90 PRO A O 1
ATOM 724 N N . GLU A 1 91 ? 15.458 0.630 -29.003 1.00 97.06 91 GLU A N 1
ATOM 725 C CA . GLU A 1 91 ? 14.019 0.775 -29.237 1.00 97.06 91 GLU A CA 1
ATOM 726 C C . GLU A 1 91 ? 13.185 -0.174 -28.370 1.00 97.06 91 GLU A C 1
ATOM 728 O O . GLU A 1 91 ? 12.163 0.227 -27.806 1.00 97.06 91 GLU A O 1
ATOM 733 N N . GLN A 1 92 ? 13.622 -1.429 -28.228 1.00 96.06 92 GLN A N 1
ATOM 734 C CA . GLN A 1 92 ? 12.967 -2.396 -27.348 1.00 96.06 92 GLN A CA 1
ATOM 735 C C . GLN A 1 92 ? 13.076 -1.968 -25.885 1.00 96.06 92 GLN A C 1
ATOM 737 O O . GLN A 1 92 ? 12.079 -2.013 -25.167 1.00 96.06 92 GLN A O 1
ATOM 742 N N . GLU A 1 93 ? 14.247 -1.502 -25.443 1.00 96.62 93 GLU A N 1
ATOM 743 C CA . GLU A 1 93 ? 14.441 -1.012 -24.077 1.00 96.62 93 GLU A CA 1
ATOM 744 C C . GLU A 1 93 ? 13.504 0.164 -23.767 1.00 96.62 93 GLU A C 1
ATOM 746 O O . GLU A 1 93 ? 12.866 0.182 -22.709 1.00 96.62 93 GLU A O 1
ATOM 751 N N . LYS A 1 94 ? 13.341 1.101 -24.712 1.00 96.38 94 LYS A N 1
ATOM 752 C CA . LYS A 1 94 ? 12.386 2.210 -24.590 1.00 96.38 94 LYS A CA 1
ATOM 753 C C . LYS A 1 94 ? 10.948 1.707 -24.423 1.00 96.38 94 LYS A C 1
ATOM 755 O O . LYS A 1 94 ? 10.278 2.111 -23.472 1.00 96.38 94 LYS A O 1
ATOM 760 N N . LYS A 1 95 ? 10.497 0.779 -25.274 1.00 96.94 95 LYS A N 1
ATOM 761 C CA . LYS A 1 95 ? 9.143 0.198 -25.189 1.00 96.94 95 LYS A CA 1
ATOM 762 C C . LYS A 1 95 ? 8.916 -0.538 -23.866 1.00 96.94 95 LYS A C 1
ATOM 764 O O . LYS A 1 95 ? 7.888 -0.355 -23.220 1.00 96.94 95 LYS A O 1
ATOM 769 N N . VAL A 1 96 ? 9.886 -1.335 -23.413 1.00 96.19 96 VAL A N 1
ATOM 770 C CA . VAL A 1 96 ? 9.786 -2.041 -22.125 1.00 96.19 96 VAL A CA 1
ATOM 771 C C . VAL A 1 96 ? 9.725 -1.050 -20.963 1.00 96.19 96 VAL A C 1
ATOM 773 O O . VAL A 1 96 ? 8.924 -1.228 -20.046 1.00 96.19 96 VAL A O 1
ATOM 776 N N . LYS A 1 97 ? 10.528 0.017 -20.997 1.00 94.44 97 LYS A N 1
ATOM 777 C CA . LYS A 1 97 ? 10.499 1.074 -19.980 1.00 94.44 97 LYS A CA 1
ATOM 778 C C . LYS A 1 97 ? 9.117 1.724 -19.874 1.00 94.44 97 LYS A C 1
ATOM 780 O O . LYS A 1 97 ? 8.626 1.899 -18.760 1.00 94.44 97 LYS A O 1
ATOM 785 N N . GLU A 1 98 ? 8.490 2.043 -21.004 1.00 94.75 98 GLU A N 1
ATOM 786 C CA . GLU A 1 98 ? 7.135 2.609 -21.056 1.00 94.75 98 GLU A CA 1
ATOM 787 C C . GLU A 1 98 ? 6.092 1.641 -20.472 1.00 94.75 98 GLU A C 1
ATOM 789 O O . GLU A 1 98 ? 5.270 2.045 -19.645 1.00 94.75 98 GLU A O 1
ATOM 794 N N . ILE A 1 99 ? 6.182 0.345 -20.802 1.00 94.25 99 ILE A N 1
ATOM 795 C CA . ILE A 1 99 ? 5.314 -0.699 -20.232 1.00 94.25 99 ILE A CA 1
ATOM 796 C C . ILE A 1 99 ? 5.472 -0.762 -18.709 1.00 94.25 99 ILE A C 1
ATOM 798 O O . ILE A 1 99 ? 4.478 -0.711 -17.983 1.00 94.25 99 ILE A O 1
ATOM 802 N N . LEU A 1 100 ? 6.707 -0.843 -18.203 1.00 92.19 100 LEU A N 1
ATOM 803 C CA . LEU A 1 100 ? 6.969 -0.929 -16.763 1.00 92.19 100 LEU A CA 1
ATOM 804 C C . LEU A 1 100 ? 6.465 0.315 -16.017 1.00 92.19 100 LEU A C 1
ATOM 806 O O . LEU A 1 100 ? 5.888 0.195 -14.935 1.00 92.19 100 LEU A O 1
ATOM 810 N N . GLN A 1 101 ? 6.635 1.503 -16.602 1.00 90.12 101 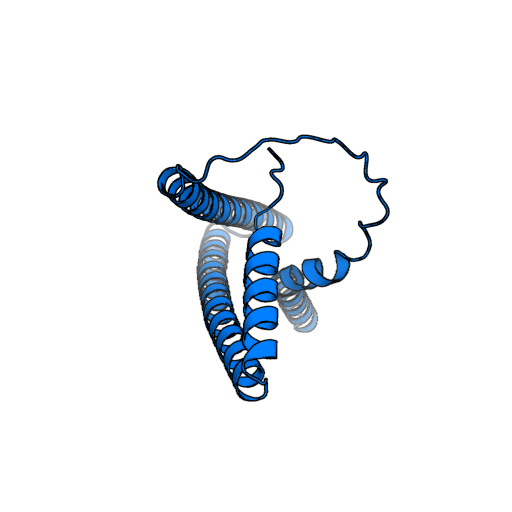GLN A N 1
ATOM 811 C CA . GLN A 1 101 ? 6.133 2.751 -16.031 1.00 90.12 101 GLN A CA 1
ATOM 812 C C . GLN A 1 101 ? 4.599 2.787 -15.991 1.00 90.12 101 GLN A C 1
ATOM 814 O O . GLN A 1 101 ? 4.026 3.130 -14.957 1.00 90.12 101 GLN A O 1
ATOM 819 N N . SER A 1 102 ? 3.931 2.375 -17.071 1.00 89.75 102 SER A N 1
ATOM 820 C CA . SER A 1 102 ? 2.468 2.277 -17.124 1.00 89.75 102 SER A CA 1
ATOM 821 C C . SER A 1 102 ? 1.926 1.290 -16.083 1.00 89.75 102 SER A C 1
ATOM 823 O O . SER A 1 102 ? 1.050 1.633 -15.287 1.00 89.75 102 SER A O 1
ATOM 825 N N . LYS A 1 103 ? 2.503 0.082 -16.003 1.00 89.62 103 LYS A N 1
ATOM 826 C CA . LYS A 1 103 ? 2.081 -0.941 -15.030 1.00 89.62 103 LYS A CA 1
ATOM 827 C C . LYS A 1 103 ? 2.294 -0.512 -13.590 1.00 89.62 103 LYS A C 1
ATOM 829 O O . LYS A 1 103 ? 1.476 -0.824 -12.729 1.00 89.62 103 LYS A O 1
ATOM 834 N N . ARG A 1 104 ? 3.343 0.256 -13.322 1.00 86.62 104 ARG A N 1
ATOM 835 C CA . ARG A 1 104 ? 3.560 0.825 -11.997 1.00 86.62 104 ARG A CA 1
ATOM 836 C C . ARG A 1 104 ? 2.439 1.778 -11.578 1.00 86.62 104 ARG A C 1
ATOM 838 O O . ARG A 1 104 ? 1.991 1.685 -10.436 1.00 86.62 104 ARG A O 1
ATOM 845 N N . ASN A 1 105 ? 1.995 2.662 -12.470 1.00 85.94 105 ASN A N 1
ATOM 846 C CA . ASN A 1 105 ? 0.896 3.584 -12.174 1.00 85.94 105 ASN A CA 1
ATOM 847 C C . ASN A 1 105 ? -0.394 2.808 -11.872 1.00 85.94 105 ASN A C 1
ATOM 849 O O . ASN A 1 105 ? -1.022 3.055 -10.846 1.00 85.94 105 ASN A O 1
ATOM 853 N N . GLN A 1 106 ? -0.699 1.780 -12.672 1.00 84.44 106 GLN A N 1
ATOM 854 C CA . GLN A 1 106 ? -1.846 0.890 -12.437 1.00 84.44 106 GLN A CA 1
ATOM 855 C C . GLN A 1 106 ? -1.778 0.217 -11.056 1.00 84.44 106 GLN A C 1
ATOM 857 O O . GLN A 1 106 ? -2.754 0.204 -10.311 1.00 84.44 106 GLN A O 1
ATOM 862 N N . VAL A 1 107 ? -0.609 -0.300 -10.661 1.00 84.25 107 VAL A N 1
ATOM 863 C CA . VAL A 1 107 ? -0.424 -0.896 -9.325 1.00 84.25 107 VAL A CA 1
ATOM 864 C C . VAL A 1 107 ? -0.628 0.136 -8.213 1.00 84.25 107 VAL A C 1
ATOM 866 O O . VAL A 1 107 ? -1.185 -0.196 -7.166 1.00 84.25 107 VAL A O 1
ATOM 869 N N . GLN A 1 108 ? -0.179 1.378 -8.404 1.00 83.38 108 GLN A N 1
ATOM 870 C CA . GLN A 1 108 ? -0.384 2.439 -7.419 1.00 83.38 108 GLN A CA 1
ATOM 871 C C . GLN A 1 108 ? -1.872 2.776 -7.254 1.00 83.38 108 GLN A C 1
ATOM 873 O O . GLN A 1 108 ? -2.339 2.879 -6.121 1.00 83.38 108 GLN A O 1
ATOM 878 N N . GLU A 1 109 ? -2.614 2.890 -8.351 1.00 87.38 109 GLU A N 1
ATOM 879 C CA . GLU A 1 109 ? -4.060 3.134 -8.332 1.00 87.38 109 GLU A CA 1
ATOM 880 C C . GLU A 1 109 ? -4.815 2.008 -7.620 1.00 87.38 109 GLU A C 1
ATOM 882 O O . GLU A 1 109 ? -5.613 2.276 -6.723 1.00 87.38 109 GLU A O 1
ATOM 887 N N . ILE A 1 110 ? -4.489 0.748 -7.932 1.00 87.50 110 ILE A N 1
ATOM 888 C CA . ILE A 1 110 ? -5.073 -0.426 -7.265 1.00 87.50 110 ILE A CA 1
ATOM 889 C C . ILE A 1 110 ? -4.825 -0.374 -5.753 1.00 87.50 110 ILE A C 1
ATOM 891 O O . ILE A 1 110 ? -5.731 -0.637 -4.964 1.00 87.50 110 ILE A O 1
ATOM 895 N N . ARG A 1 111 ? -3.612 -0.011 -5.320 1.00 82.38 111 ARG A N 1
ATOM 896 C CA . ARG A 1 111 ? -3.286 0.095 -3.888 1.00 82.38 111 ARG A CA 1
ATOM 897 C C . ARG A 1 111 ? -4.098 1.175 -3.186 1.00 82.38 111 ARG A C 1
ATOM 899 O O . ARG A 1 111 ? -4.580 0.932 -2.080 1.00 82.38 111 ARG A O 1
ATOM 906 N N . GLU A 1 112 ? -4.243 2.348 -3.796 1.00 85.75 112 GLU A N 1
ATOM 907 C CA . GLU A 1 112 ? -5.064 3.419 -3.221 1.00 85.75 112 GLU A CA 1
ATOM 908 C C . GLU A 1 112 ? -6.549 3.030 -3.196 1.00 85.75 112 GLU A C 1
ATOM 910 O O . GLU A 1 112 ? -7.249 3.323 -2.225 1.00 85.75 112 GLU A O 1
ATOM 915 N N . ASP A 1 113 ? -7.032 2.295 -4.198 1.00 88.25 113 ASP A N 1
ATOM 916 C CA . ASP A 1 113 ? -8.404 1.794 -4.205 1.00 88.25 113 ASP A CA 1
ATOM 917 C C . ASP A 1 113 ? -8.661 0.768 -3.095 1.00 88.25 113 ASP A C 1
ATOM 919 O O . ASP A 1 113 ? -9.581 0.938 -2.291 1.00 88.25 113 ASP A O 1
ATOM 923 N N . ILE A 1 114 ? -7.790 -0.239 -2.974 1.00 87.19 114 ILE A N 1
ATOM 924 C CA . ILE A 1 114 ? -7.840 -1.236 -1.895 1.00 87.19 114 ILE A CA 1
ATOM 925 C C . ILE A 1 114 ? -7.798 -0.545 -0.533 1.00 87.19 114 ILE A C 1
ATOM 927 O O . ILE A 1 114 ? -8.582 -0.879 0.355 1.00 87.19 114 ILE A O 1
ATOM 931 N N . ARG A 1 115 ? -6.920 0.450 -0.361 1.00 84.38 115 ARG A N 1
ATOM 932 C CA . ARG A 1 115 ? -6.823 1.218 0.883 1.00 84.38 115 ARG A CA 1
ATOM 933 C C . ARG A 1 115 ? -8.147 1.894 1.236 1.00 84.38 115 ARG A C 1
ATOM 935 O O . ARG A 1 115 ? -8.565 1.810 2.391 1.00 84.38 115 ARG A O 1
ATOM 942 N N . ARG A 1 116 ? -8.799 2.551 0.272 1.00 87.88 116 ARG A N 1
ATOM 943 C CA . ARG A 1 116 ? -10.099 3.212 0.478 1.00 87.88 116 ARG A CA 1
ATOM 944 C C . ARG A 1 116 ? -11.187 2.206 0.845 1.00 87.88 116 ARG A C 1
ATOM 946 O O . ARG A 1 116 ? -11.874 2.405 1.845 1.00 87.88 116 ARG A O 1
ATOM 953 N N . ARG A 1 117 ? -11.297 1.099 0.105 1.00 86.62 117 ARG A N 1
ATOM 954 C CA . ARG A 1 117 ? -12.278 0.037 0.391 1.00 86.62 117 ARG A CA 1
ATOM 955 C C . ARG A 1 117 ? -12.068 -0.577 1.772 1.00 86.62 117 ARG A C 1
ATOM 957 O O . ARG A 1 117 ? -13.020 -0.725 2.526 1.00 86.62 117 ARG A O 1
ATOM 964 N N . MET A 1 118 ? -10.820 -0.856 2.143 1.00 82.44 118 MET A N 1
ATOM 965 C CA . MET A 1 118 ? -10.486 -1.409 3.456 1.00 82.44 118 MET A CA 1
ATOM 966 C C . MET A 1 118 ? -10.854 -0.452 4.599 1.00 82.44 118 MET A C 1
ATOM 968 O O . MET A 1 118 ? -11.343 -0.885 5.639 1.00 82.44 118 MET A O 1
ATOM 972 N N . GLN A 1 119 ? -10.645 0.858 4.418 1.00 83.50 119 GLN A N 1
ATOM 973 C CA . GLN A 1 119 ? -11.081 1.858 5.398 1.00 83.50 119 GLN A CA 1
ATOM 974 C C . GLN A 1 119 ? -12.602 1.888 5.551 1.00 83.50 119 GLN A C 1
ATOM 976 O O . GLN A 1 119 ? -13.090 1.988 6.675 1.00 83.50 119 GLN A O 1
ATOM 981 N N . LEU A 1 120 ? -13.335 1.783 4.443 1.00 87.31 120 LEU A N 1
ATOM 982 C CA . LEU A 1 120 ? -14.793 1.739 4.451 1.00 87.31 120 LEU A CA 1
ATOM 983 C C . LEU A 1 120 ? -15.307 0.497 5.188 1.00 87.31 120 LEU A C 1
ATOM 985 O O . LEU A 1 120 ? -16.064 0.658 6.142 1.00 87.31 120 LEU A O 1
ATOM 989 N N . VAL A 1 121 ? -14.817 -0.696 4.832 1.00 89.06 121 VAL A N 1
ATOM 990 C CA . VAL A 1 121 ? -15.184 -1.959 5.502 1.00 89.06 121 VAL A CA 1
ATOM 991 C C . VAL A 1 121 ? -14.884 -1.875 6.994 1.00 89.06 121 VAL A C 1
ATOM 993 O O . VAL A 1 121 ? -15.757 -2.120 7.816 1.00 89.06 121 VAL A O 1
ATOM 996 N N . LYS A 1 122 ? -13.681 -1.420 7.367 1.00 84.81 122 LYS A N 1
ATOM 997 C CA . LYS A 1 122 ? -13.316 -1.225 8.775 1.00 84.81 122 LYS A CA 1
ATOM 998 C C . LYS A 1 122 ? -14.304 -0.311 9.504 1.00 84.81 122 LYS A C 1
ATOM 1000 O O . LYS A 1 122 ? -14.683 -0.608 10.631 1.00 84.81 122 LYS A O 1
ATOM 1005 N N . ASN A 1 123 ? -14.680 0.819 8.907 1.00 86.31 123 ASN A N 1
ATOM 1006 C CA . ASN A 1 123 ? -15.604 1.757 9.541 1.00 86.31 123 ASN A CA 1
ATOM 1007 C C . ASN A 1 123 ? -17.004 1.152 9.695 1.00 86.31 123 ASN A C 1
ATOM 1009 O O . ASN A 1 123 ? -17.586 1.295 10.765 1.00 86.31 123 ASN A O 1
ATOM 1013 N N . GLN A 1 124 ? -17.501 0.453 8.672 1.00 88.06 124 GLN A N 1
ATOM 1014 C CA . GLN A 1 124 ? -18.785 -0.249 8.717 1.00 88.06 124 GLN A CA 1
ATOM 1015 C C . GLN A 1 124 ? -18.803 -1.306 9.819 1.00 88.06 124 GLN A C 1
ATOM 1017 O O . GLN A 1 124 ? -19.660 -1.244 10.692 1.00 88.06 124 GLN A O 1
ATOM 1022 N N . THR A 1 125 ? -17.793 -2.178 9.869 1.00 88.00 125 THR A N 1
ATOM 1023 C CA . THR A 1 125 ? -17.669 -3.195 10.920 1.00 88.00 125 THR A CA 1
ATOM 1024 C C . THR A 1 125 ? -17.650 -2.573 12.317 1.00 88.00 125 THR A C 1
ATOM 1026 O O . THR A 1 125 ? -18.294 -3.076 13.230 1.00 88.00 125 THR A O 1
ATOM 1029 N N . LEU A 1 126 ? -16.945 -1.452 12.513 1.00 87.88 126 LEU A N 1
ATOM 1030 C CA . LEU A 1 126 ? -16.928 -0.769 13.813 1.00 87.88 126 LEU A CA 1
ATOM 1031 C C . LEU A 1 126 ? -18.300 -0.192 14.193 1.00 87.88 126 LEU A C 1
ATOM 1033 O O . LEU A 1 126 ? -18.623 -0.159 15.379 1.00 87.88 126 LEU A O 1
ATOM 1037 N N . THR A 1 127 ? -19.083 0.272 13.219 1.00 94.50 127 THR A N 1
ATOM 1038 C CA . THR A 1 127 ? -20.459 0.737 13.436 1.00 94.50 127 THR A CA 1
ATOM 1039 C C . THR A 1 127 ? -21.394 -0.425 13.757 1.00 94.50 127 THR A C 1
ATOM 1041 O O . THR A 1 127 ? -22.159 -0.337 14.710 1.00 94.50 127 THR A O 1
ATOM 1044 N N . GLU A 1 128 ? -21.304 -1.528 13.015 1.00 92.19 128 GLU A N 1
ATOM 1045 C CA . GLU A 1 128 ? -22.097 -2.738 13.260 1.00 92.19 128 GLU A CA 1
ATOM 1046 C C . GLU A 1 128 ? -21.831 -3.310 14.655 1.00 92.19 128 GLU A C 1
ATOM 1048 O O . GLU A 1 128 ? -22.777 -3.584 15.389 1.00 92.19 128 GLU A O 1
ATOM 1053 N N . ILE A 1 129 ? -20.558 -3.395 15.063 1.00 89.31 129 ILE A N 1
ATOM 1054 C CA . ILE A 1 129 ? -20.187 -3.796 16.426 1.00 89.31 129 ILE A CA 1
ATOM 1055 C C . ILE A 1 129 ? -20.792 -2.829 17.445 1.00 89.31 129 ILE A C 1
ATOM 1057 O O . ILE A 1 129 ? -21.397 -3.274 18.410 1.00 89.31 129 ILE A O 1
ATOM 1061 N N . ALA A 1 130 ? -20.674 -1.513 17.247 1.00 91.94 130 ALA A N 1
ATOM 1062 C CA . ALA A 1 130 ? -21.223 -0.549 18.200 1.00 91.94 130 ALA A CA 1
ATOM 1063 C C . ALA A 1 130 ? -22.747 -0.682 18.365 1.00 91.94 130 ALA A C 1
ATOM 1065 O O . ALA A 1 130 ? -23.251 -0.483 19.465 1.00 91.94 130 ALA A O 1
ATOM 1066 N N . ASN A 1 131 ? -23.475 -1.041 17.305 1.00 96.50 131 ASN A N 1
ATOM 1067 C CA . ASN A 1 131 ? -24.934 -1.157 17.333 1.00 96.50 131 ASN A CA 1
ATOM 1068 C C . ASN A 1 131 ? -25.453 -2.344 18.158 1.00 96.50 131 ASN A C 1
ATOM 1070 O O . ASN A 1 131 ? -26.600 -2.300 18.590 1.00 96.50 131 ASN A O 1
ATOM 1074 N N . VAL A 1 132 ? -24.639 -3.381 18.383 1.00 97.06 132 VAL A N 1
ATOM 1075 C CA . VAL A 1 132 ? -25.035 -4.555 19.186 1.00 97.06 132 VAL A CA 1
ATOM 1076 C C . VAL A 1 132 ? -24.632 -4.452 20.661 1.00 97.06 132 VAL A C 1
ATOM 1078 O O . VAL A 1 132 ? -24.954 -5.338 21.446 1.00 97.06 132 VAL A O 1
ATOM 1081 N N . LEU A 1 133 ? -23.917 -3.391 21.042 1.00 90.94 133 LEU A N 1
ATOM 1082 C CA . LEU A 1 133 ? -23.449 -3.162 22.409 1.00 90.94 133 LEU A CA 1
ATOM 1083 C C . LEU A 1 133 ? -24.453 -2.330 23.218 1.00 90.94 133 LEU A C 1
ATOM 1085 O O . LEU A 1 133 ? -25.146 -1.467 22.673 1.00 90.94 133 LEU A O 1
ATOM 1089 N N . THR A 1 134 ? -24.477 -2.538 24.537 1.00 96.75 134 THR A N 1
ATOM 1090 C CA . THR A 1 134 ? -25.165 -1.631 25.473 1.00 96.75 134 THR A CA 1
ATOM 1091 C C . THR A 1 134 ? -24.443 -0.281 25.559 1.00 96.75 134 THR A C 1
ATOM 1093 O O . THR A 1 134 ? -23.294 -0.158 25.135 1.00 96.75 134 THR A O 1
ATOM 1096 N N . GLU A 1 135 ? -25.079 0.749 26.124 1.00 96.19 135 GLU A N 1
ATOM 1097 C CA . GLU A 1 135 ? -24.449 2.075 26.262 1.00 96.19 135 GLU A CA 1
ATOM 1098 C C . GLU A 1 135 ? -23.147 2.029 27.078 1.00 96.19 135 GLU A C 1
ATOM 1100 O O . GLU A 1 135 ? -22.121 2.544 26.634 1.00 96.19 135 GLU A O 1
ATOM 1105 N N . GLU A 1 136 ? -23.137 1.303 28.197 1.00 94.06 136 GLU A N 1
ATOM 1106 C CA . GLU A 1 136 ? -21.935 1.097 29.021 1.00 94.06 136 GLU A CA 1
ATOM 1107 C C . GLU A 1 136 ? -20.811 0.397 28.230 1.00 94.06 136 GLU A C 1
ATOM 1109 O O . GLU A 1 136 ? -19.643 0.788 28.280 1.00 94.06 136 GLU A O 1
ATOM 1114 N N . GLN A 1 137 ? -21.155 -0.616 27.428 1.00 88.69 137 GLN A N 1
ATOM 1115 C CA . GLN A 1 137 ? -20.191 -1.326 26.584 1.00 88.69 137 GLN A CA 1
ATOM 1116 C C . GLN A 1 137 ? -19.680 -0.460 25.422 1.00 88.69 137 GLN A C 1
ATOM 1118 O O . GLN A 1 137 ? -18.516 -0.579 25.030 1.00 88.69 137 GLN A O 1
ATOM 1123 N N . LYS A 1 138 ? -20.514 0.431 24.866 1.00 95.00 138 LYS A N 1
ATOM 1124 C CA . LYS A 1 138 ? -20.105 1.384 23.820 1.00 95.00 138 LYS A CA 1
ATOM 1125 C C . LYS A 1 138 ? -19.043 2.348 24.333 1.00 95.00 138 LYS A C 1
ATOM 1127 O O . LYS A 1 138 ? -18.117 2.672 23.585 1.00 95.00 138 LYS A O 1
ATOM 1132 N N . GLU A 1 139 ? -19.141 2.798 25.581 1.00 94.88 139 GLU A N 1
ATOM 1133 C CA . GLU A 1 139 ? -18.116 3.646 26.196 1.00 94.88 139 GLU A CA 1
ATOM 1134 C C . GLU A 1 139 ? -16.766 2.923 26.259 1.00 94.88 139 GLU A C 1
ATOM 1136 O O . GLU A 1 139 ? -15.783 3.417 25.695 1.00 94.88 139 GLU A O 1
ATOM 1141 N N . GLN A 1 140 ? -16.741 1.703 26.805 1.00 92.81 140 GLN A N 1
ATOM 1142 C CA . GLN A 1 140 ? -15.536 0.864 26.858 1.00 92.81 140 GLN A CA 1
ATOM 1143 C C . GLN A 1 140 ? -14.965 0.584 25.457 1.00 92.81 140 GLN A C 1
ATOM 1145 O O . GLN A 1 140 ? -13.758 0.688 25.215 1.00 92.81 140 GLN A O 1
ATOM 1150 N N . PHE A 1 141 ? -15.832 0.289 24.486 1.00 89.62 141 PHE A N 1
ATOM 1151 C CA . PHE A 1 141 ? -15.437 0.071 23.096 1.00 89.62 141 PHE A CA 1
ATOM 1152 C C . PHE A 1 141 ? -14.808 1.323 22.466 1.00 89.62 141 PHE A C 1
ATOM 1154 O O . PHE A 1 141 ? -13.813 1.242 21.737 1.00 89.62 141 PHE A O 1
ATOM 1161 N N . ASN A 1 142 ? -15.342 2.508 22.762 1.00 91.50 142 ASN A N 1
ATOM 1162 C CA . ASN A 1 142 ? -14.792 3.772 22.285 1.00 91.50 142 ASN A CA 1
ATOM 1163 C C . ASN A 1 142 ? -13.420 4.079 22.896 1.00 91.50 142 ASN A C 1
ATOM 1165 O O . ASN A 1 142 ? -12.544 4.609 22.199 1.00 91.50 142 ASN A O 1
ATOM 1169 N N . GLU A 1 143 ? -13.197 3.735 24.162 1.00 92.00 143 GLU A N 1
ATOM 1170 C CA . GLU A 1 143 ? -11.878 3.830 24.791 1.00 92.00 143 GLU A CA 1
ATOM 1171 C C . GLU A 1 143 ? -10.873 2.890 24.128 1.00 92.00 143 GLU A C 1
ATOM 1173 O O . GLU A 1 143 ? -9.817 3.350 23.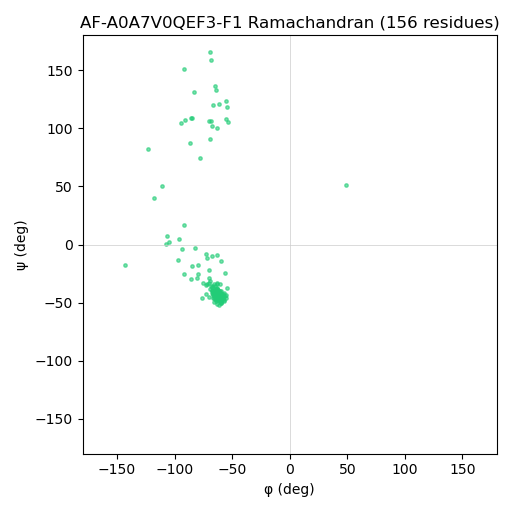675 1.00 92.00 143 GLU A O 1
ATOM 1178 N N . LEU A 1 144 ? -11.250 1.624 23.926 1.00 84.44 144 LEU A N 1
ATOM 1179 C CA . LEU A 1 144 ? -10.429 0.642 23.220 1.00 84.44 144 LEU A CA 1
ATOM 1180 C C . LEU A 1 144 ? -10.031 1.142 21.821 1.00 84.44 144 LEU A C 1
ATOM 1182 O O . LEU A 1 144 ? -8.862 1.077 21.427 1.00 84.44 144 LEU A O 1
ATOM 1186 N N . ARG A 1 145 ? -10.968 1.735 21.068 1.00 87.38 145 ARG A N 1
ATOM 1187 C CA . ARG A 1 145 ? -10.675 2.346 19.757 1.00 87.38 145 ARG A CA 1
ATOM 1188 C C . ARG A 1 145 ? -9.638 3.464 19.861 1.00 87.38 145 ARG A C 1
ATOM 1190 O O . ARG A 1 145 ? -8.717 3.520 19.038 1.00 87.38 145 ARG A O 1
ATOM 1197 N N . LYS A 1 146 ? -9.761 4.357 20.848 1.00 87.06 146 LYS A N 1
ATOM 1198 C CA . LYS A 1 146 ? -8.796 5.449 21.073 1.00 87.06 146 LYS A CA 1
ATOM 1199 C C . LYS A 1 146 ? -7.409 4.895 21.403 1.00 87.06 146 LYS A C 1
ATOM 1201 O O . LYS A 1 146 ? -6.415 5.422 20.897 1.00 87.06 146 LYS A O 1
ATOM 1206 N N . GLU A 1 147 ? -7.322 3.835 22.202 1.00 82.06 147 GLU A N 1
ATOM 1207 C CA . GLU A 1 147 ? -6.055 3.176 22.525 1.00 82.06 147 GLU A CA 1
ATOM 1208 C C . GLU A 1 147 ? -5.390 2.543 21.308 1.00 82.06 147 GLU A C 1
ATOM 1210 O O . GLU A 1 147 ? -4.200 2.765 21.069 1.00 82.06 147 GLU A O 1
ATOM 1215 N N . LEU A 1 148 ? -6.149 1.816 20.489 1.00 76.88 148 LEU A N 1
ATOM 1216 C CA . LEU A 1 148 ? -5.626 1.197 19.272 1.00 76.88 148 LEU A CA 1
ATOM 1217 C C . LEU A 1 148 ? -5.075 2.248 18.300 1.00 76.88 148 LEU A C 1
ATOM 1219 O O . LEU A 1 148 ? -3.993 2.070 17.738 1.00 76.88 148 LEU A O 1
ATOM 1223 N N . VAL A 1 149 ? -5.750 3.394 18.160 1.00 78.62 149 VAL A N 1
ATOM 1224 C CA . VAL A 1 149 ? -5.243 4.524 17.362 1.00 78.62 149 VAL A CA 1
ATOM 1225 C C . VAL A 1 149 ? -3.968 5.122 17.969 1.00 78.62 149 VAL A C 1
ATOM 1227 O O . VAL A 1 149 ? -3.067 5.527 17.229 1.00 78.62 149 VAL A O 1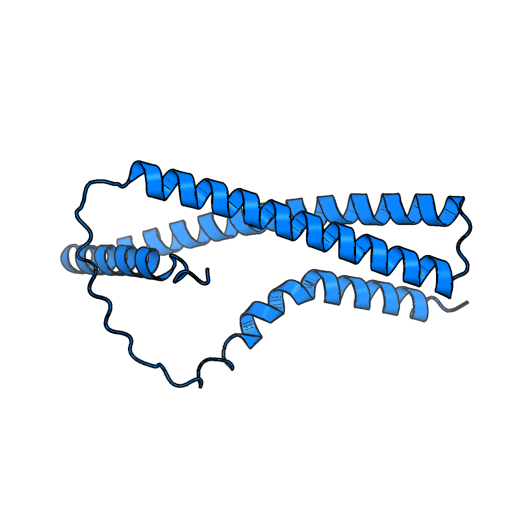
ATOM 1230 N N . LYS A 1 150 ? -3.847 5.177 19.303 1.00 79.00 150 LYS A N 1
ATOM 1231 C CA . LYS A 1 150 ? -2.609 5.613 19.972 1.00 79.00 150 LYS A CA 1
ATOM 1232 C C . LYS A 1 150 ? -1.459 4.629 19.719 1.00 79.00 150 LYS A C 1
ATOM 1234 O O . LYS A 1 150 ? -0.366 5.097 19.410 1.00 79.00 150 LYS A O 1
ATOM 1239 N N . ARG A 1 151 ? -1.704 3.312 19.779 1.00 73.62 151 ARG A N 1
ATOM 1240 C CA . ARG A 1 151 ? -0.703 2.249 19.538 1.00 73.62 151 ARG A CA 1
ATOM 1241 C C . ARG A 1 151 ? -0.254 2.160 18.077 1.00 73.62 151 ARG A C 1
ATOM 1243 O O . ARG A 1 151 ? 0.902 1.850 17.821 1.00 73.62 151 ARG A O 1
ATOM 1250 N N . GLN A 1 152 ? -1.132 2.481 17.124 1.00 65.94 152 GLN A N 1
ATOM 1251 C CA . GLN A 1 152 ? -0.788 2.544 15.697 1.00 65.94 152 GLN A CA 1
ATOM 1252 C C . GLN A 1 152 ? 0.076 3.754 15.316 1.00 65.94 152 GLN A C 1
ATOM 1254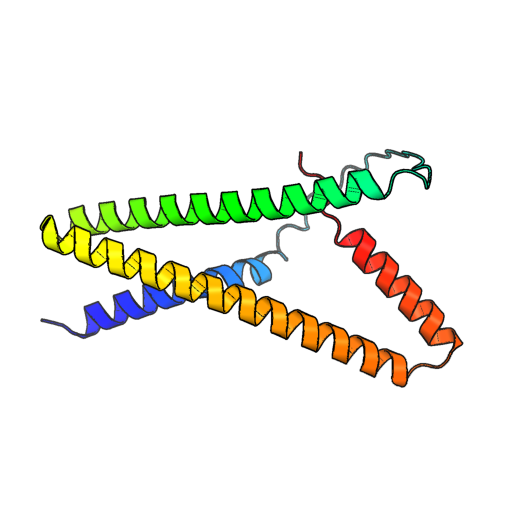 O O . GLN A 1 152 ? 0.565 3.820 14.186 1.00 65.94 152 GLN A O 1
ATOM 1259 N N . LYS A 1 153 ? 0.304 4.719 16.221 1.00 57.84 153 LYS A N 1
ATOM 1260 C CA . LYS A 1 153 ? 1.356 5.714 15.990 1.00 57.84 153 LYS A CA 1
ATOM 1261 C C . LYS A 1 153 ? 2.693 4.968 16.047 1.00 57.84 153 LYS A C 1
ATOM 1263 O O . LYS A 1 153 ? 2.980 4.384 17.089 1.00 57.84 153 LYS A O 1
ATOM 1268 N N . PRO A 1 154 ? 3.502 4.968 14.975 1.00 49.91 154 PRO A N 1
ATOM 1269 C CA . PRO A 1 154 ? 4.778 4.268 14.997 1.00 49.91 154 PRO A CA 1
ATOM 1270 C C . PRO A 1 154 ? 5.596 4.787 16.183 1.00 49.91 154 PRO A C 1
ATOM 1272 O O . PRO A 1 154 ? 5.815 5.998 16.293 1.00 49.91 154 PRO A O 1
ATOM 1275 N N . LYS A 1 155 ? 6.017 3.887 17.087 1.00 47.88 155 LYS A N 1
ATOM 1276 C CA . LYS A 1 155 ? 7.118 4.186 18.010 1.00 47.88 155 LYS A CA 1
ATOM 1277 C C . LYS A 1 155 ? 8.277 4.622 17.118 1.00 47.88 155 LYS A C 1
ATOM 1279 O O . LYS A 1 155 ? 8.640 3.892 16.199 1.00 47.88 155 LYS A O 1
ATOM 1284 N N . GLY A 1 156 ? 8.732 5.860 17.296 1.00 44.91 156 GLY A N 1
ATOM 1285 C CA . GLY A 1 156 ? 9.733 6.468 16.434 1.00 44.91 156 GLY A CA 1
ATOM 1286 C C . GLY A 1 156 ? 10.984 5.601 16.378 1.00 44.91 156 GLY A C 1
ATOM 1287 O O . GLY A 1 156 ? 11.728 5.551 17.346 1.00 44.91 156 GLY A O 1
ATOM 1288 N N . TYR A 1 157 ? 11.198 4.942 15.243 1.00 38.38 157 TYR A N 1
ATOM 1289 C CA . TYR A 1 157 ? 12.535 4.624 14.769 1.00 38.38 157 TYR A CA 1
ATOM 1290 C C . TYR A 1 157 ? 12.995 5.850 13.978 1.00 38.38 157 TYR A C 1
ATOM 1292 O O . TYR A 1 157 ? 12.722 5.972 12.781 1.00 38.38 157 TYR A O 1
ATOM 1300 N N . PHE A 1 158 ? 13.579 6.797 14.706 1.00 38.53 158 PHE A N 1
ATOM 1301 C CA . PHE A 1 158 ? 14.494 7.808 14.190 1.00 38.53 158 PHE A CA 1
ATOM 1302 C C . PHE A 1 158 ? 15.821 7.597 14.900 1.00 38.53 158 PHE A C 1
ATOM 1304 O O . PHE A 1 158 ? 15.769 7.389 16.134 1.00 38.53 158 PHE A O 1
#

pLDDT: mean 73.33, std 19.81, range [37.5, 97.69]